Protein AF-A0A6N0I1W8-F1 (afdb_monomer_lite)

Radius of gyration: 33.49 Å; chains: 1; bounding box: 62×27×89 Å

Organism: Staphylococcus hominis (NCBI:txid1290)

Secondary structure (DSSP, 8-state):
-------HHHHHHHHHHHHHHHHHHHHHHHHHHHHHHHHHHHHHHHHHHHHHHHHHHHHHHHHHHHHHHHHHHHHH---HHHHHHHHHHHHHHHHHHHHHT--HHHHHHHHHHT-

Sequence (115 aa):
MAEVKMTLEEYQDLEDKLSTLARENHNLKQERNAYKKQRDELINDMAEVKRKVEAWIDLKKEMAEMYPVLVIDVKTTSGECEKGMLYQLGKHLRRMDELDGTQEFQNLLSDLEEQ

Foldseek 3Di:
DDDDDDDPVVVVVVVVVVVVVVVVVVVVVVVVVVVVVVVVVVVVVVVVVVVVVVVLVVVLVVLLVVLVVLVVVVVVDVDPVSVVVNVVSLVVNVVSCVVVVHCVSVVSVVVVVVD

pLDDT: mean 93.4, std 7.64, range [59.19, 98.56]

Structure (mmCIF, N/CA/C/O backbone):
data_AF-A0A6N0I1W8-F1
#
_entry.id   AF-A0A6N0I1W8-F1
#
loop_
_atom_site.group_PDB
_atom_site.id
_atom_site.type_symbol
_atom_site.label_atom_id
_atom_site.label_alt_id
_atom_site.label_comp_id
_atom_site.label_asym_id
_atom_site.label_entity_id
_atom_site.label_seq_id
_atom_site.pdbx_PDB_ins_code
_atom_site.Cartn_x
_atom_site.Cartn_y
_atom_site.Cartn_z
_atom_site.occupancy
_atom_site.B_iso_or_equiv
_atom_site.auth_seq_id
_atom_site.auth_comp_id
_atom_site.auth_asym_id
_atom_site.auth_atom_id
_atom_site.pdbx_PDB_model_num
ATOM 1 N N . MET A 1 1 ? -23.788 21.694 57.393 1.00 59.19 1 MET A N 1
ATOM 2 C CA . MET A 1 1 ? -23.705 20.466 56.576 1.00 59.19 1 MET A CA 1
ATOM 3 C C . MET A 1 1 ? -25.071 19.818 56.609 1.00 59.19 1 MET A C 1
ATOM 5 O O . MET A 1 1 ? -25.588 19.640 57.703 1.00 59.19 1 MET A O 1
ATOM 9 N N . ALA A 1 2 ? -25.684 19.568 55.455 1.00 65.00 2 ALA A N 1
ATOM 10 C CA . ALA A 1 2 ? -26.915 18.787 55.407 1.00 65.00 2 ALA A CA 1
ATOM 11 C C . ALA A 1 2 ? -26.546 17.306 55.571 1.00 65.00 2 ALA A C 1
ATOM 13 O O . ALA A 1 2 ? -25.675 16.812 54.858 1.00 65.00 2 ALA A O 1
ATOM 14 N N . GLU A 1 3 ? -27.160 16.635 56.540 1.00 74.31 3 GLU A N 1
ATOM 15 C CA . GLU A 1 3 ? -26.971 15.207 56.784 1.00 74.31 3 GLU A CA 1
ATOM 16 C C . GLU A 1 3 ? -27.910 14.439 55.847 1.00 74.31 3 GLU A C 1
ATOM 18 O O . GLU A 1 3 ? -29.133 14.547 55.952 1.00 74.31 3 GLU A O 1
ATOM 23 N N . VAL A 1 4 ? -27.346 13.715 54.881 1.00 78.25 4 VAL A N 1
ATOM 24 C CA . VAL A 1 4 ? -28.123 12.852 53.986 1.00 78.25 4 VAL A CA 1
ATOM 25 C C . VAL A 1 4 ? -28.395 11.549 54.732 1.00 78.25 4 VAL A C 1
ATOM 27 O O . VAL A 1 4 ? -27.468 10.791 55.009 1.00 78.25 4 VAL A O 1
ATOM 30 N N . LYS A 1 5 ? -29.658 11.297 55.087 1.00 82.50 5 LYS A N 1
ATOM 31 C CA . LYS A 1 5 ? -30.095 10.018 55.661 1.00 82.50 5 LYS A CA 1
ATOM 32 C C . LYS A 1 5 ? -30.566 9.104 54.535 1.00 82.50 5 LYS A C 1
ATOM 34 O O . LYS A 1 5 ? -31.557 9.421 53.888 1.00 82.50 5 LYS A O 1
ATOM 39 N N . MET A 1 6 ? -29.866 7.992 54.334 1.00 84.44 6 MET A N 1
ATOM 40 C CA . MET A 1 6 ? -30.289 6.891 53.464 1.00 84.44 6 MET A CA 1
ATOM 41 C C . MET A 1 6 ? -30.692 5.684 54.304 1.00 84.44 6 MET A C 1
ATOM 43 O O . MET A 1 6 ? -30.183 5.464 55.407 1.00 84.44 6 MET A O 1
ATOM 47 N N . THR A 1 7 ? -31.612 4.904 53.762 1.00 92.62 7 THR A N 1
ATOM 48 C CA . THR A 1 7 ? -31.988 3.593 54.282 1.00 92.62 7 THR A CA 1
ATOM 49 C C . THR A 1 7 ? -30.893 2.564 53.984 1.00 92.62 7 THR A C 1
ATOM 51 O O . THR A 1 7 ? -30.076 2.740 53.081 1.00 92.62 7 THR A O 1
ATOM 54 N N . LEU A 1 8 ? -30.860 1.469 54.748 1.00 91.69 8 LEU A N 1
ATOM 55 C CA . LEU A 1 8 ? -29.885 0.393 54.541 1.00 91.69 8 LEU A CA 1
ATOM 56 C C . LEU A 1 8 ? -30.005 -0.246 53.144 1.00 91.69 8 LEU A C 1
ATOM 58 O O . LEU A 1 8 ? -28.990 -0.595 52.550 1.00 91.69 8 LEU A O 1
ATOM 62 N N . GLU A 1 9 ? -31.225 -0.352 52.611 1.00 92.38 9 GLU A N 1
ATOM 63 C CA . GLU A 1 9 ? -31.488 -0.891 51.270 1.00 92.38 9 GLU A CA 1
ATOM 64 C C . GLU A 1 9 ? -30.895 0.001 50.168 1.00 92.38 9 GLU A C 1
ATOM 66 O O . GLU A 1 9 ? -30.242 -0.500 49.256 1.00 92.38 9 GLU A O 1
ATOM 71 N N . GLU A 1 10 ? -31.037 1.327 50.282 1.00 93.12 10 GLU A N 1
ATOM 72 C CA . GLU A 1 10 ? -30.426 2.281 49.341 1.00 93.12 10 GLU A CA 1
ATOM 73 C C . GLU A 1 10 ? -28.892 2.211 49.367 1.00 93.12 10 GLU A C 1
ATOM 75 O O . GLU A 1 10 ? -28.247 2.346 48.327 1.00 93.12 10 GLU A O 1
ATOM 80 N N . TYR A 1 11 ? -28.293 1.963 50.538 1.00 92.12 11 TYR A N 1
ATOM 81 C CA . TYR A 1 11 ? -26.849 1.743 50.650 1.00 92.12 11 TYR A CA 1
ATOM 82 C C . TYR A 1 11 ? -26.394 0.469 49.927 1.00 92.12 11 TYR A C 1
ATOM 84 O O . TYR A 1 11 ? -25.390 0.510 49.217 1.00 92.12 11 TYR A O 1
ATOM 92 N N . GLN A 1 12 ? -27.122 -0.639 50.087 1.00 93.44 12 GLN A N 1
ATOM 93 C CA . GLN A 1 12 ? -26.789 -1.916 49.444 1.00 93.44 12 GLN A CA 1
ATOM 94 C C . GLN A 1 12 ? -26.904 -1.827 47.915 1.00 93.44 12 GLN A C 1
ATOM 96 O O . GLN A 1 12 ? -25.984 -2.226 47.206 1.00 93.44 12 GLN A O 1
ATOM 101 N N . ASP A 1 13 ? -27.970 -1.209 47.400 1.00 96.19 13 ASP A N 1
ATOM 102 C CA . ASP A 1 13 ? -28.145 -0.989 45.956 1.00 96.19 13 ASP A CA 1
ATOM 103 C C . ASP A 1 13 ? -27.031 -0.102 45.361 1.00 96.19 13 ASP A C 1
ATOM 105 O O . ASP A 1 13 ? -26.532 -0.351 44.259 1.00 96.19 13 ASP A O 1
ATOM 109 N N . LEU A 1 14 ? -26.577 0.919 46.100 1.00 95.19 14 LEU A N 1
ATOM 110 C CA . LEU A 1 14 ? -25.428 1.734 45.694 1.00 95.19 14 LEU A CA 1
ATOM 111 C C . LEU A 1 14 ? -24.119 0.937 45.670 1.00 95.19 14 LEU A C 1
ATOM 113 O O . LEU A 1 14 ? -23.314 1.125 44.754 1.00 95.19 14 LEU A O 1
ATOM 117 N N . GLU A 1 15 ? -23.894 0.061 46.648 1.00 95.19 15 GLU A N 1
ATOM 118 C CA . GLU A 1 15 ? -22.705 -0.794 46.709 1.00 95.19 15 GLU A CA 1
ATOM 119 C C . GLU A 1 15 ? -22.658 -1.787 45.535 1.00 95.19 15 GLU A C 1
ATOM 121 O O . GLU A 1 15 ? -21.617 -1.935 44.881 1.00 95.19 15 GLU A O 1
ATOM 126 N N . ASP A 1 16 ? -23.799 -2.384 45.187 1.00 96.94 16 ASP A N 1
ATOM 127 C CA . ASP A 1 16 ? -23.939 -3.286 44.040 1.00 96.94 16 ASP A CA 1
ATOM 128 C C . ASP A 1 16 ? -23.687 -2.568 42.704 1.00 96.94 16 ASP A C 1
ATOM 130 O O . ASP A 1 16 ? -22.955 -3.065 41.830 1.00 96.94 16 ASP A O 1
ATOM 134 N N . LYS A 1 17 ? -24.234 -1.355 42.546 1.00 97.69 17 LYS A N 1
ATOM 135 C CA . LYS A 1 17 ? -23.983 -0.499 41.375 1.00 97.69 17 LYS A CA 1
ATOM 136 C C . LYS A 1 17 ? -22.511 -0.121 41.262 1.00 97.69 17 LYS A C 1
ATOM 138 O O . LYS A 1 17 ? -21.939 -0.213 40.173 1.00 97.69 17 LYS A O 1
ATOM 143 N N . LEU A 1 18 ? -21.878 0.268 42.369 1.00 97.75 18 LEU A N 1
ATOM 144 C CA . LEU A 1 18 ? -20.461 0.630 42.393 1.00 97.75 18 LEU A CA 1
ATOM 145 C C . LEU A 1 18 ? -19.579 -0.565 42.008 1.00 97.75 18 LEU A C 1
ATOM 147 O O . LEU A 1 18 ? -18.664 -0.424 41.194 1.00 97.75 18 LEU A O 1
ATOM 151 N N . SER A 1 19 ? -19.893 -1.746 42.538 1.00 97.44 19 SER A N 1
ATOM 152 C CA . SER A 1 19 ? -19.190 -2.995 42.233 1.00 97.44 19 SER A CA 1
ATOM 153 C C . SER A 1 19 ? -19.315 -3.374 40.755 1.00 97.44 19 SER A C 1
ATOM 155 O O . SER A 1 19 ? -18.335 -3.763 40.110 1.00 97.44 19 SER A O 1
ATOM 157 N N . THR A 1 20 ? -20.506 -3.193 40.181 1.00 98.25 20 THR A N 1
ATOM 158 C CA . THR A 1 20 ? -20.757 -3.415 38.751 1.00 98.25 20 THR A CA 1
ATOM 159 C C . THR A 1 20 ? -19.944 -2.454 37.885 1.00 98.25 20 THR A C 1
ATOM 161 O O . THR A 1 20 ? -19.198 -2.906 37.01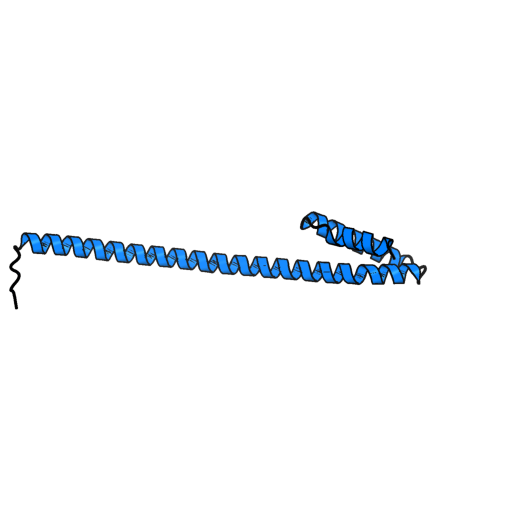5 1.00 98.25 20 THR A O 1
ATOM 164 N N . LEU A 1 21 ? -19.985 -1.152 38.183 1.00 98.31 21 LEU A N 1
ATOM 165 C CA . LEU A 1 21 ? -19.222 -0.135 37.453 1.00 98.31 21 LEU A CA 1
ATOM 166 C C . LEU A 1 21 ? -17.706 -0.342 37.552 1.00 98.31 21 LEU A C 1
ATOM 168 O O . LEU A 1 21 ? -16.983 -0.085 36.585 1.00 98.31 21 LEU A O 1
ATOM 172 N N . ALA A 1 22 ? -17.199 -0.802 38.697 1.00 98.19 22 ALA A N 1
ATOM 173 C CA . ALA A 1 22 ? -15.779 -1.097 38.873 1.00 98.19 22 ALA A CA 1
ATOM 174 C C . ALA A 1 22 ? -15.323 -2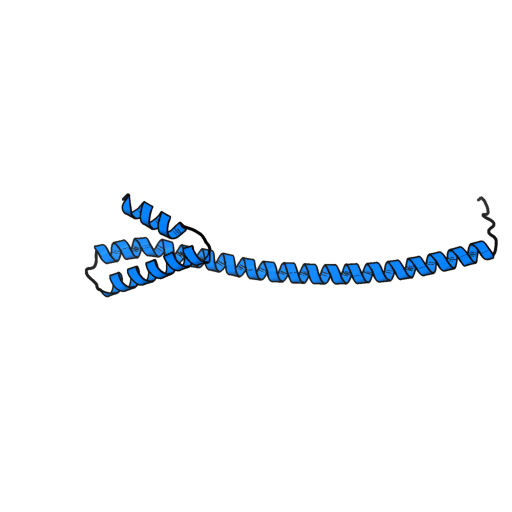.241 37.953 1.00 98.19 22 ALA A C 1
ATOM 176 O O . ALA A 1 22 ? -14.278 -2.141 37.299 1.00 98.19 22 ALA A O 1
ATOM 177 N N . ARG A 1 23 ? -16.133 -3.300 37.853 1.00 98.12 23 ARG A N 1
ATOM 178 C CA . ARG A 1 23 ? -15.886 -4.440 36.962 1.00 98.12 23 ARG A CA 1
ATOM 179 C C . ARG A 1 23 ? -15.954 -4.039 35.489 1.00 98.12 23 ARG A C 1
ATOM 181 O O . ARG A 1 23 ? -15.051 -4.378 34.730 1.00 98.12 23 ARG A O 1
ATOM 188 N N . GLU A 1 24 ? -16.966 -3.276 35.089 1.00 98.25 24 GLU A N 1
ATOM 189 C CA . GLU A 1 24 ? -17.084 -2.776 33.713 1.00 98.25 24 GLU A CA 1
ATOM 190 C C . GLU A 1 24 ? -15.897 -1.886 33.333 1.00 98.25 24 GLU A C 1
ATOM 192 O O . GLU A 1 24 ? -15.287 -2.078 32.284 1.00 98.25 24 GLU A O 1
ATOM 197 N N . ASN A 1 25 ? -15.480 -0.979 34.221 1.00 98.31 25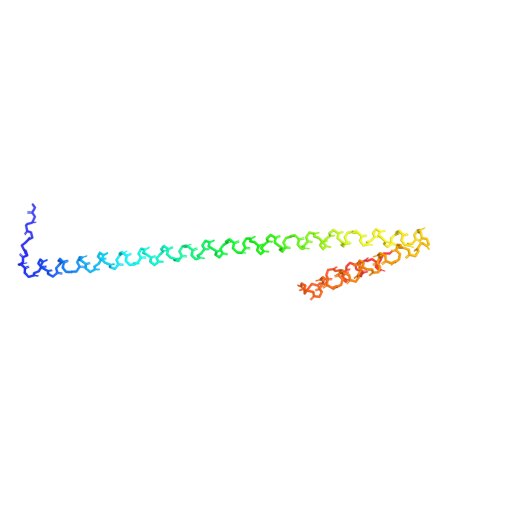 ASN A N 1
ATOM 198 C CA . ASN A 1 25 ? -14.284 -0.163 34.009 1.00 98.31 25 ASN A CA 1
ATOM 199 C C . ASN A 1 25 ? -13.014 -1.003 33.847 1.00 98.31 25 ASN A C 1
ATOM 201 O O . ASN A 1 25 ? -12.125 -0.641 33.072 1.00 98.31 25 ASN A O 1
ATOM 205 N N . HIS A 1 26 ? -12.892 -2.100 34.596 1.00 98.06 26 HIS A N 1
ATOM 206 C CA . HIS A 1 26 ? -11.766 -3.013 34.452 1.00 98.06 26 HIS A CA 1
ATOM 207 C C . HIS A 1 26 ? -11.760 -3.664 33.065 1.00 98.06 26 HIS A C 1
ATOM 209 O O . HIS A 1 26 ? -10.738 -3.610 32.377 1.00 98.06 26 HIS A O 1
ATOM 215 N N . ASN A 1 27 ? -12.905 -4.185 32.625 1.00 98.06 27 ASN A N 1
ATOM 216 C CA . ASN A 1 27 ? -13.057 -4.810 31.311 1.00 98.06 27 ASN A CA 1
ATOM 217 C C . ASN A 1 27 ? -12.769 -3.812 30.180 1.00 98.06 27 ASN A C 1
ATOM 219 O O . ASN A 1 27 ? -11.936 -4.080 29.317 1.00 98.06 27 ASN A O 1
ATOM 223 N N . LEU A 1 28 ? -13.335 -2.603 30.250 1.00 98.31 28 LEU A N 1
ATOM 224 C CA . LEU A 1 28 ? -13.088 -1.537 29.271 1.00 98.31 28 LEU A CA 1
ATOM 225 C C . LEU A 1 28 ? -11.603 -1.156 29.184 1.00 98.31 28 LEU A C 1
ATOM 227 O O . LEU A 1 28 ? -11.076 -0.890 28.102 1.00 98.31 28 LEU A O 1
ATOM 231 N N . LYS A 1 29 ? -10.882 -1.143 30.312 1.00 98.38 29 LYS A N 1
ATOM 232 C CA . LYS A 1 29 ? -9.431 -0.897 30.313 1.00 98.38 29 LYS A CA 1
ATOM 233 C C . LYS A 1 29 ? -8.660 -2.018 29.619 1.00 98.38 29 LYS A C 1
ATOM 235 O O . LYS A 1 29 ? -7.692 -1.712 28.918 1.00 98.38 29 LYS A O 1
ATOM 240 N N . GLN A 1 30 ? -9.060 -3.274 29.812 1.00 98.31 30 GLN A N 1
ATOM 241 C CA . GLN A 1 30 ? -8.442 -4.420 29.143 1.00 98.31 30 GLN A CA 1
ATOM 242 C C . GLN A 1 30 ? -8.675 -4.368 27.632 1.00 98.31 30 GLN A C 1
ATOM 244 O O . GLN A 1 30 ? -7.708 -4.434 26.874 1.00 98.31 30 GLN A O 1
ATOM 249 N N . GLU A 1 31 ? -9.916 -4.145 27.198 1.00 98.50 31 GLU A N 1
ATOM 250 C CA . GLU A 1 31 ? -10.262 -3.991 25.780 1.00 98.50 31 GLU A CA 1
ATOM 251 C C . GLU A 1 31 ? -9.476 -2.846 25.140 1.00 98.50 31 GLU A C 1
ATOM 253 O O . GLU A 1 31 ? -8.815 -3.024 24.118 1.00 98.50 31 GLU A O 1
ATOM 258 N N . ARG A 1 32 ? -9.434 -1.680 25.796 1.00 98.44 32 ARG A N 1
ATOM 259 C CA . ARG A 1 32 ? -8.643 -0.535 25.332 1.00 98.44 32 ARG A CA 1
ATOM 260 C C . ARG A 1 32 ? -7.167 -0.888 25.159 1.00 98.44 32 ARG A C 1
ATOM 262 O O . ARG A 1 32 ? -6.532 -0.414 24.217 1.00 98.44 32 ARG A O 1
ATOM 269 N N . ASN A 1 33 ? -6.590 -1.665 26.073 1.00 98.56 33 ASN A N 1
ATOM 270 C CA . ASN A 1 33 ? -5.197 -2.097 25.967 1.00 98.56 33 ASN A CA 1
ATOM 271 C C . ASN A 1 33 ? -4.988 -3.076 24.806 1.00 98.56 33 ASN A C 1
ATOM 273 O O . ASN A 1 33 ? -4.001 -2.935 24.086 1.00 98.56 33 ASN A O 1
ATOM 277 N N . ALA A 1 34 ? -5.919 -4.008 24.592 1.00 98.50 34 ALA A N 1
ATOM 278 C CA . ALA A 1 34 ? -5.879 -4.925 23.457 1.00 98.50 34 ALA A CA 1
ATOM 279 C C . ALA A 1 34 ? -5.930 -4.164 22.122 1.00 98.50 34 ALA A C 1
ATOM 281 O O . ALA A 1 34 ? -5.070 -4.373 21.267 1.00 98.50 34 ALA A O 1
ATOM 282 N N . TYR A 1 35 ? -6.843 -3.197 21.987 1.00 98.38 35 TYR A N 1
ATOM 283 C CA . TYR A 1 35 ? -6.930 -2.358 20.788 1.00 98.38 35 TYR A CA 1
ATOM 284 C C . TYR A 1 35 ? -5.681 -1.504 20.562 1.00 98.38 35 TYR A C 1
ATOM 286 O O . TYR A 1 35 ? -5.234 -1.356 19.428 1.00 98.38 35 TYR A O 1
ATOM 294 N N . LYS A 1 36 ? -5.076 -0.957 21.626 1.00 98.44 36 LYS A N 1
ATOM 295 C CA . LYS A 1 36 ? -3.802 -0.232 21.498 1.00 98.44 36 LYS A CA 1
ATOM 296 C C . LYS A 1 36 ? -2.695 -1.128 20.959 1.00 98.44 36 LYS A C 1
ATOM 298 O O . LYS A 1 36 ? -1.980 -0.701 20.063 1.00 98.44 36 LYS A O 1
ATOM 303 N N . LYS A 1 37 ? -2.598 -2.362 21.459 1.00 98.31 37 LYS A N 1
ATOM 304 C CA . LYS A 1 37 ? -1.607 -3.329 20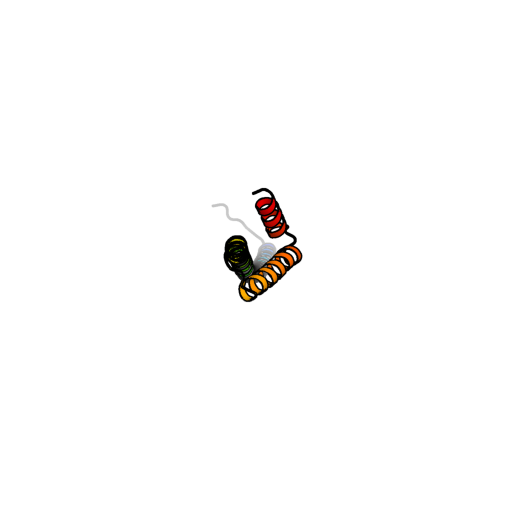.984 1.00 98.31 37 LYS A CA 1
ATOM 305 C C . LYS A 1 37 ? -1.805 -3.654 19.499 1.00 98.31 37 LYS A C 1
ATOM 307 O O . LYS A 1 37 ? -0.857 -3.536 18.737 1.00 98.31 37 LYS A O 1
ATOM 312 N N . GLN A 1 38 ? -3.035 -3.963 19.087 1.00 98.44 38 GLN A N 1
ATOM 313 C CA . GLN A 1 38 ? -3.358 -4.231 17.678 1.00 98.44 38 GLN A CA 1
ATOM 314 C C . GLN A 1 38 ? -3.043 -3.038 16.770 1.00 98.44 38 GLN A C 1
ATOM 316 O O . GLN A 1 38 ? -2.519 -3.201 15.673 1.00 98.44 38 GLN A O 1
ATOM 321 N N . ARG A 1 39 ? -3.340 -1.818 17.229 1.00 98.50 39 ARG A N 1
ATOM 322 C CA . ARG A 1 39 ? -3.002 -0.597 16.494 1.00 98.50 39 ARG A CA 1
ATOM 323 C C . ARG A 1 39 ? -1.490 -0.446 16.331 1.00 98.50 39 ARG A C 1
ATOM 325 O O . ARG A 1 39 ? -1.041 -0.086 15.250 1.00 98.50 39 ARG A O 1
ATOM 332 N N . ASP A 1 40 ? -0.721 -0.677 17.390 1.00 98.50 40 ASP A N 1
ATOM 333 C CA . ASP A 1 40 ? 0.734 -0.522 17.348 1.00 98.50 40 ASP A CA 1
ATOM 334 C C . ASP A 1 40 ? 1.381 -1.584 16.432 1.00 98.50 40 ASP A C 1
ATOM 336 O O . ASP A 1 40 ? 2.291 -1.254 15.673 1.00 98.50 40 ASP A O 1
ATOM 340 N N . GLU A 1 41 ? 0.855 -2.815 16.417 1.00 98.31 41 GLU A N 1
ATOM 341 C CA . GLU A 1 41 ? 1.228 -3.866 15.453 1.00 98.31 41 GLU A CA 1
ATOM 342 C C . GLU A 1 41 ? 0.925 -3.435 14.008 1.00 98.31 41 GLU A C 1
ATOM 344 O O . GLU A 1 41 ? 1.818 -3.445 13.163 1.00 98.31 41 GLU A O 1
ATOM 349 N N . LEU A 1 42 ? -0.287 -2.936 13.739 1.00 98.50 42 LEU A N 1
ATOM 350 C CA . LEU A 1 42 ? -0.671 -2.453 12.407 1.00 98.50 42 LEU A CA 1
ATOM 351 C C . LEU A 1 42 ? 0.196 -1.278 11.929 1.00 98.50 42 LEU A C 1
ATOM 353 O O . LEU A 1 42 ? 0.539 -1.195 10.750 1.00 98.50 42 LEU A O 1
ATOM 357 N N . ILE A 1 43 ? 0.556 -0.357 12.829 1.00 98.50 43 ILE A N 1
ATOM 358 C CA . ILE A 1 43 ? 1.463 0.755 12.514 1.00 98.50 43 ILE A CA 1
ATOM 359 C C . ILE A 1 43 ? 2.836 0.219 12.103 1.00 98.50 43 ILE A C 1
ATOM 361 O O . ILE A 1 43 ? 3.421 0.720 11.142 1.00 98.50 43 ILE A O 1
ATOM 365 N N . ASN A 1 44 ? 3.346 -0.791 12.809 1.00 98.25 44 ASN A N 1
ATOM 366 C CA . ASN A 1 44 ? 4.635 -1.393 12.494 1.00 98.25 44 ASN A CA 1
ATOM 367 C C . ASN A 1 44 ? 4.612 -2.116 11.137 1.00 98.25 44 ASN A C 1
ATOM 369 O O . ASN A 1 44 ? 5.506 -1.899 10.318 1.00 98.25 44 ASN A O 1
ATOM 373 N N . ASP A 1 45 ? 3.563 -2.891 10.864 1.00 98.25 45 ASP A N 1
ATOM 374 C CA . ASP A 1 45 ? 3.388 -3.580 9.581 1.00 98.25 45 ASP A CA 1
ATOM 375 C C . ASP A 1 45 ? 3.293 -2.574 8.423 1.00 98.25 45 ASP A C 1
ATOM 377 O O . ASP A 1 45 ? 3.952 -2.722 7.391 1.00 98.25 45 ASP A O 1
ATOM 381 N N . MET A 1 46 ? 2.544 -1.483 8.616 1.00 98.38 46 MET A N 1
ATOM 382 C CA . MET A 1 46 ? 2.441 -0.405 7.630 1.00 98.38 46 MET A CA 1
ATOM 383 C C . MET A 1 46 ? 3.788 0.292 7.394 1.00 98.38 46 MET A C 1
ATOM 385 O O . MET A 1 46 ? 4.132 0.613 6.255 1.00 98.38 46 MET A O 1
ATOM 389 N N . ALA A 1 47 ? 4.581 0.508 8.447 1.00 98.25 47 ALA A N 1
ATOM 390 C CA . ALA A 1 47 ? 5.919 1.081 8.324 1.00 98.25 47 ALA A CA 1
ATOM 391 C C . ALA A 1 47 ? 6.877 0.155 7.552 1.00 98.25 47 ALA A C 1
ATOM 393 O O . ALA A 1 47 ? 7.743 0.631 6.815 1.00 98.25 47 ALA A O 1
ATOM 394 N N . GLU A 1 48 ? 6.735 -1.165 7.680 1.00 98.12 48 GLU A N 1
ATOM 395 C CA . GLU A 1 48 ? 7.497 -2.121 6.876 1.00 98.12 48 GLU A CA 1
ATOM 396 C C . GLU A 1 48 ? 7.104 -2.076 5.396 1.00 98.12 48 GLU A C 1
ATOM 398 O O . GLU A 1 48 ? 7.987 -1.993 4.538 1.00 98.12 48 GLU A O 1
ATOM 403 N N . VAL A 1 49 ? 5.803 -2.075 5.090 1.00 97.50 49 VAL A N 1
ATOM 404 C CA . VAL A 1 49 ? 5.311 -1.942 3.710 1.00 97.50 49 VAL A CA 1
ATOM 405 C C . VAL A 1 49 ? 5.810 -0.639 3.090 1.00 97.50 49 VAL A C 1
ATOM 407 O O . VAL A 1 49 ? 6.340 -0.661 1.982 1.00 97.50 49 VAL A O 1
ATOM 410 N N . LYS A 1 50 ? 5.734 0.478 3.824 1.00 98.19 50 LYS A N 1
ATOM 411 C CA . LYS A 1 50 ? 6.220 1.778 3.352 1.00 98.19 50 LYS A CA 1
ATOM 412 C C . LYS A 1 50 ? 7.706 1.742 2.981 1.00 98.19 50 LYS A C 1
ATOM 414 O O . LYS A 1 50 ? 8.051 2.164 1.885 1.00 98.19 50 LYS A O 1
ATOM 419 N N . ARG A 1 51 ? 8.563 1.165 3.832 1.00 98.19 51 ARG A N 1
ATOM 420 C CA . ARG A 1 51 ? 10.003 1.021 3.535 1.00 98.19 51 ARG A CA 1
ATOM 421 C C . ARG A 1 51 ? 10.265 0.191 2.277 1.00 98.19 51 ARG A C 1
ATOM 423 O O . ARG A 1 51 ? 11.159 0.517 1.506 1.00 98.19 51 ARG A O 1
ATOM 430 N N . LYS A 1 52 ? 9.498 -0.885 2.065 1.00 97.38 52 LYS A N 1
ATOM 431 C CA . LYS A 1 52 ? 9.609 -1.725 0.860 1.00 97.38 52 LYS A CA 1
ATOM 432 C C . LYS A 1 52 ? 9.175 -0.975 -0.400 1.00 97.38 52 LYS A C 1
ATOM 434 O O . LYS A 1 52 ? 9.828 -1.111 -1.428 1.00 97.38 52 LYS A O 1
ATOM 439 N N . VAL A 1 53 ? 8.106 -0.184 -0.312 1.00 97.62 53 VAL A N 1
ATOM 440 C CA . VAL A 1 53 ? 7.625 0.659 -1.416 1.00 97.62 53 VAL A CA 1
ATOM 441 C C . VAL A 1 53 ? 8.640 1.751 -1.757 1.00 97.62 53 VAL A C 1
ATOM 443 O O . VAL A 1 53 ? 8.949 1.930 -2.927 1.00 97.62 53 VAL A O 1
ATOM 446 N N . GLU A 1 54 ? 9.207 2.433 -0.760 1.00 97.56 54 GLU A N 1
ATOM 447 C CA . GLU A 1 54 ? 10.253 3.445 -0.975 1.00 97.56 54 GLU A CA 1
ATOM 448 C C . GLU A 1 54 ? 11.484 2.835 -1.662 1.00 97.56 54 GLU A C 1
ATOM 450 O O . GLU A 1 54 ? 11.908 3.329 -2.701 1.00 97.56 54 GLU A O 1
ATOM 455 N N . ALA A 1 55 ? 11.980 1.691 -1.174 1.00 98.06 55 ALA A N 1
ATOM 456 C CA . ALA A 1 55 ? 13.108 0.996 -1.799 1.00 98.06 55 ALA A CA 1
ATOM 457 C C . ALA A 1 55 ? 12.816 0.531 -3.240 1.00 98.06 55 ALA A C 1
ATOM 459 O O . ALA A 1 55 ? 13.713 0.524 -4.081 1.00 98.06 55 ALA A O 1
ATOM 460 N N . TRP A 1 56 ? 11.573 0.135 -3.535 1.00 96.69 56 TRP A N 1
ATOM 461 C CA . TRP A 1 56 ? 11.147 -0.199 -4.896 1.00 96.69 56 TRP A CA 1
ATOM 462 C C . TRP A 1 56 ? 11.176 1.024 -5.818 1.00 96.69 56 TRP A C 1
ATOM 464 O O . TRP A 1 56 ? 11.709 0.936 -6.924 1.00 96.69 56 TRP A O 1
ATOM 474 N N . ILE A 1 57 ? 10.629 2.155 -5.359 1.00 96.56 57 ILE A N 1
ATOM 475 C CA . ILE A 1 57 ? 10.610 3.418 -6.109 1.00 96.56 57 ILE A CA 1
ATOM 476 C C . ILE A 1 57 ? 12.039 3.887 -6.398 1.00 96.56 57 ILE A C 1
ATOM 478 O O . ILE A 1 57 ? 12.348 4.212 -7.543 1.00 96.56 57 ILE A O 1
ATOM 482 N N . ASP A 1 58 ? 12.914 3.869 -5.391 1.00 97.81 58 ASP A N 1
ATOM 483 C CA . ASP A 1 58 ? 14.311 4.282 -5.542 1.00 97.81 58 ASP A CA 1
ATOM 484 C C . ASP A 1 58 ? 15.047 3.402 -6.563 1.00 97.81 58 ASP A C 1
ATOM 486 O O . ASP A 1 58 ? 15.659 3.921 -7.495 1.00 97.81 58 ASP A O 1
ATOM 490 N N . LEU A 1 59 ? 14.906 2.073 -6.470 1.00 96.94 59 LEU A N 1
ATOM 491 C CA . LEU A 1 59 ? 15.509 1.144 -7.431 1.00 96.94 59 LEU A CA 1
ATOM 492 C C . LEU A 1 59 ? 15.009 1.388 -8.861 1.00 96.94 59 LEU A C 1
ATOM 494 O O . LEU A 1 59 ? 15.799 1.417 -9.806 1.00 96.94 59 LEU A O 1
ATOM 498 N N . LYS A 1 60 ? 13.694 1.555 -9.037 1.00 97.38 60 LYS A N 1
ATOM 499 C CA . LYS A 1 60 ? 13.099 1.819 -10.352 1.00 97.38 60 LYS A CA 1
ATOM 500 C C . LYS A 1 60 ? 13.630 3.126 -10.937 1.00 97.38 60 LYS A C 1
ATOM 502 O O . LYS A 1 60 ? 13.960 3.169 -12.121 1.00 97.38 60 LYS A O 1
ATOM 507 N N . LYS A 1 61 ? 13.759 4.163 -10.108 1.00 96.31 61 LYS A N 1
ATOM 508 C CA . LYS A 1 61 ? 14.322 5.455 -10.501 1.00 96.31 61 LYS A CA 1
ATOM 509 C C . LYS A 1 61 ? 15.782 5.330 -10.938 1.00 96.31 61 LYS A C 1
ATOM 511 O O . LYS A 1 61 ? 16.110 5.794 -12.025 1.00 96.31 61 LYS A O 1
ATOM 516 N N . GLU A 1 62 ? 16.629 4.659 -10.160 1.00 97.00 62 GLU A N 1
ATOM 517 C CA . GLU A 1 62 ? 18.034 4.414 -10.530 1.00 97.00 62 GLU A CA 1
ATOM 518 C C . GLU A 1 62 ? 18.144 3.687 -11.881 1.00 97.00 62 GLU A C 1
ATOM 520 O O . GLU A 1 62 ? 18.941 4.054 -12.747 1.00 97.00 62 GLU A O 1
ATOM 525 N N . MET A 1 63 ? 17.299 2.676 -12.098 1.00 96.88 63 MET A N 1
ATOM 526 C CA . MET A 1 63 ? 17.237 1.942 -13.363 1.00 96.88 63 MET A CA 1
ATOM 527 C C . MET A 1 63 ? 16.767 2.827 -14.527 1.00 96.88 63 MET A C 1
ATOM 529 O O . MET A 1 63 ? 17.323 2.741 -15.624 1.00 96.88 63 MET A O 1
ATOM 533 N N . ALA A 1 64 ? 15.767 3.680 -14.302 1.00 95.81 64 ALA A N 1
ATOM 534 C CA . ALA A 1 64 ? 15.259 4.608 -15.306 1.00 95.81 64 ALA A CA 1
ATOM 535 C C . ALA A 1 64 ? 16.305 5.670 -15.682 1.00 95.81 64 ALA A C 1
ATOM 537 O O . ALA A 1 64 ? 16.475 5.958 -16.863 1.00 95.81 64 ALA A O 1
ATOM 538 N N . GLU A 1 65 ? 17.060 6.191 -14.713 1.00 95.69 65 GLU A N 1
ATOM 539 C CA . GLU A 1 65 ? 18.152 7.148 -14.940 1.00 95.69 65 GLU A CA 1
ATOM 540 C C . GLU A 1 65 ? 19.329 6.523 -15.706 1.00 95.69 65 GLU A C 1
ATOM 542 O O . GLU A 1 65 ? 19.959 7.183 -16.534 1.00 95.69 65 GLU A O 1
ATOM 547 N N . MET A 1 66 ? 19.603 5.232 -15.494 1.00 95.56 66 MET A N 1
ATOM 548 C CA . MET A 1 66 ? 20.636 4.495 -16.231 1.00 95.56 66 MET A CA 1
ATOM 549 C C . MET A 1 66 ? 20.262 4.263 -17.702 1.00 95.56 66 MET A C 1
ATOM 551 O O . MET A 1 66 ? 21.140 4.160 -18.563 1.00 95.56 66 MET A O 1
ATOM 555 N N . TYR A 1 67 ? 18.968 4.177 -18.013 1.00 95.75 67 TYR A N 1
ATOM 556 C CA . TYR A 1 67 ? 18.505 3.787 -19.340 1.00 95.75 67 TYR A CA 1
ATOM 557 C C . TYR A 1 67 ? 18.964 4.747 -20.459 1.00 95.75 67 TYR A C 1
ATOM 559 O O . TYR A 1 67 ? 19.587 4.265 -21.408 1.00 95.75 67 TYR A O 1
ATOM 567 N N . PRO A 1 68 ? 18.776 6.082 -20.366 1.00 93.75 68 PRO A N 1
ATOM 568 C CA . PRO A 1 68 ? 19.309 7.029 -21.348 1.00 93.75 68 PRO A CA 1
ATOM 569 C C . PRO A 1 68 ? 20.828 6.943 -21.539 1.00 93.75 68 PRO A C 1
ATOM 571 O O . PRO A 1 68 ? 21.311 7.085 -22.662 1.00 93.75 68 PRO A O 1
ATOM 574 N N . VAL A 1 69 ? 21.587 6.679 -20.469 1.00 92.56 69 VAL A N 1
ATOM 575 C CA . VAL A 1 69 ? 23.051 6.537 -20.542 1.00 92.56 69 VAL A CA 1
ATOM 576 C C . VAL A 1 69 ? 23.418 5.344 -21.423 1.00 92.56 69 VAL A C 1
ATOM 578 O O . VAL A 1 69 ? 24.179 5.495 -22.376 1.00 92.56 69 VAL A O 1
ATOM 581 N N . LEU A 1 70 ? 22.790 4.186 -21.197 1.00 91.31 70 LEU A N 1
ATOM 582 C CA . LEU A 1 70 ? 23.014 3.002 -22.030 1.00 91.31 70 LEU A CA 1
ATOM 583 C C . LEU A 1 70 ? 22.541 3.195 -23.477 1.00 91.31 70 LEU A C 1
ATOM 585 O O . LEU A 1 70 ? 23.147 2.640 -24.393 1.00 91.31 70 LEU A O 1
ATOM 589 N N . VAL A 1 71 ? 21.491 3.991 -23.717 1.00 92.19 71 VAL A N 1
ATOM 590 C CA . VAL A 1 71 ? 21.090 4.370 -25.085 1.00 92.19 71 VAL A CA 1
ATOM 591 C C . VAL A 1 71 ? 22.230 5.108 -25.794 1.00 92.19 71 VAL A C 1
ATOM 593 O O . VAL A 1 71 ? 22.509 4.823 -26.960 1.00 92.19 71 VAL A O 1
ATOM 596 N N . ILE A 1 72 ? 22.903 6.038 -25.112 1.00 89.88 72 ILE A N 1
ATOM 597 C CA . ILE A 1 72 ? 24.052 6.773 -25.661 1.00 89.88 72 ILE A CA 1
ATOM 598 C C . ILE A 1 72 ? 25.244 5.832 -25.877 1.00 89.88 72 ILE A C 1
ATOM 600 O O . ILE A 1 72 ? 25.856 5.859 -26.949 1.00 89.88 72 ILE A O 1
ATOM 604 N N . ASP A 1 73 ? 25.547 4.956 -24.920 1.00 88.25 73 ASP A N 1
ATOM 605 C CA . ASP A 1 73 ? 26.649 3.995 -25.036 1.00 88.25 73 ASP A CA 1
ATOM 606 C C . ASP A 1 73 ? 26.442 3.049 -26.224 1.00 88.25 73 ASP A C 1
ATOM 608 O O . ASP A 1 73 ? 27.354 2.854 -27.020 1.00 88.25 73 ASP A O 1
ATOM 612 N N . VAL A 1 74 ? 25.227 2.538 -26.437 1.00 89.31 74 VAL A N 1
ATOM 613 C CA . VAL A 1 74 ? 24.887 1.710 -27.610 1.00 89.31 74 VAL A CA 1
ATOM 614 C C . VAL A 1 74 ? 25.004 2.479 -28.931 1.00 89.31 74 VAL A C 1
ATOM 616 O O . VAL A 1 74 ? 25.297 1.885 -29.970 1.00 89.31 74 VAL A O 1
ATOM 619 N N . LYS A 1 75 ? 24.750 3.793 -28.930 1.00 86.88 75 LYS A N 1
ATOM 620 C CA . LYS A 1 75 ? 24.918 4.638 -30.126 1.00 86.88 75 LYS A CA 1
ATOM 621 C C . LYS A 1 75 ? 26.394 4.917 -30.424 1.00 86.88 75 LYS A C 1
ATOM 623 O O . LYS A 1 75 ? 26.770 5.004 -31.590 1.00 86.88 75 LYS A O 1
ATOM 628 N N . THR A 1 76 ? 27.216 5.082 -29.390 1.00 87.44 76 THR A N 1
ATOM 629 C CA . THR A 1 76 ? 28.639 5.449 -29.510 1.00 87.44 76 THR A CA 1
ATOM 630 C C . THR A 1 76 ? 29.565 4.239 -29.635 1.00 87.44 76 THR A C 1
ATOM 632 O O . THR A 1 76 ? 30.621 4.333 -30.260 1.00 87.44 76 THR A O 1
ATOM 635 N N . THR A 1 77 ? 29.160 3.089 -29.100 1.00 78.94 77 THR A N 1
ATOM 636 C CA . THR A 1 77 ? 29.889 1.822 -29.152 1.00 78.94 77 THR A CA 1
ATOM 637 C C . THR A 1 77 ? 29.122 0.829 -30.024 1.00 78.94 77 THR A C 1
ATOM 639 O O . THR A 1 77 ? 27.918 0.643 -29.893 1.00 78.94 77 THR A O 1
ATOM 642 N N . SER A 1 78 ? 29.797 0.148 -30.951 1.00 70.50 78 SER A N 1
ATOM 643 C CA . SER A 1 78 ? 29.151 -0.870 -31.793 1.00 70.50 78 SER A CA 1
ATOM 644 C C . SER A 1 78 ? 29.012 -2.232 -31.092 1.00 70.50 78 SER A C 1
ATOM 646 O O . SER A 1 78 ? 28.870 -3.249 -31.774 1.00 70.50 78 SER A O 1
ATOM 648 N N . GLY A 1 79 ? 29.120 -2.280 -29.761 1.00 78.00 79 GLY A N 1
ATOM 649 C CA . GLY A 1 79 ? 29.215 -3.514 -28.987 1.00 78.00 79 GLY A CA 1
ATOM 650 C C . GLY A 1 79 ? 27.874 -4.235 -28.818 1.00 78.00 79 GLY A C 1
ATOM 651 O O . GLY A 1 79 ? 26.811 -3.632 -28.664 1.00 78.00 79 GLY A O 1
ATOM 652 N N . GLU A 1 80 ? 27.906 -5.568 -28.894 1.00 84.31 80 GLU A N 1
ATOM 653 C CA . GLU A 1 80 ? 26.725 -6.418 -28.669 1.00 84.31 80 GLU A CA 1
ATOM 654 C C . GLU A 1 80 ? 26.352 -6.504 -27.180 1.00 84.31 80 GLU A C 1
ATOM 656 O O . GLU A 1 80 ? 25.184 -6.713 -26.844 1.00 84.31 80 GLU A O 1
ATOM 661 N N . CYS A 1 81 ? 27.328 -6.297 -26.289 1.00 86.00 81 CYS A N 1
ATOM 662 C CA . CYS A 1 81 ? 27.149 -6.344 -24.840 1.00 86.00 81 CYS A CA 1
ATOM 663 C C . CYS A 1 81 ? 26.201 -5.235 -24.360 1.00 86.00 81 CYS A C 1
ATOM 665 O O . CYS A 1 81 ? 25.204 -5.505 -23.691 1.00 86.00 81 CYS A O 1
ATOM 667 N N . GLU A 1 82 ? 26.458 -3.996 -24.777 1.00 89.38 82 GLU A N 1
ATOM 668 C CA . GLU A 1 82 ? 25.705 -2.795 -24.418 1.00 89.38 82 GLU A CA 1
ATOM 669 C C . GLU A 1 82 ? 24.259 -2.890 -24.916 1.00 89.38 82 GLU A C 1
ATOM 671 O O . GLU A 1 82 ? 23.317 -2.593 -24.179 1.00 89.38 82 GLU A O 1
ATOM 676 N N . LYS A 1 83 ? 24.061 -3.411 -26.135 1.00 91.00 83 LYS A N 1
ATOM 677 C CA . LYS A 1 83 ? 22.726 -3.680 -26.696 1.00 91.00 83 LYS A CA 1
ATOM 678 C C . LYS A 1 83 ? 21.958 -4.703 -25.864 1.00 91.00 83 LYS A C 1
ATOM 680 O O . LYS A 1 83 ? 20.766 -4.524 -25.612 1.00 91.00 83 LYS A O 1
ATOM 685 N N . GLY A 1 84 ? 22.640 -5.764 -25.431 1.00 92.56 84 GLY A N 1
ATOM 686 C CA . GLY A 1 84 ? 22.075 -6.770 -24.537 1.00 92.56 84 GLY A CA 1
ATOM 687 C C . GLY A 1 84 ? 21.650 -6.174 -23.194 1.00 92.56 84 GLY A C 1
ATOM 688 O O . GLY A 1 84 ? 20.525 -6.412 -22.753 1.00 92.56 84 GLY A O 1
ATOM 689 N N . MET A 1 85 ? 22.510 -5.358 -22.575 1.00 92.31 85 MET A N 1
ATOM 690 C CA . MET A 1 85 ? 22.213 -4.677 -21.308 1.00 92.31 85 MET A CA 1
ATOM 691 C C . MET A 1 85 ? 21.013 -3.733 -21.436 1.00 92.31 85 MET A C 1
ATOM 693 O O . MET A 1 85 ? 20.082 -3.824 -20.636 1.00 92.31 85 MET A O 1
ATOM 697 N N . LEU A 1 86 ? 20.984 -2.898 -22.479 1.00 94.56 86 LEU A N 1
ATOM 698 C CA . LEU A 1 86 ? 19.881 -1.975 -22.748 1.00 94.56 86 LEU A CA 1
ATOM 699 C C . LEU A 1 86 ? 18.546 -2.716 -22.925 1.00 94.56 86 LEU A C 1
ATOM 701 O O . LEU A 1 86 ? 17.527 -2.321 -22.353 1.00 94.56 86 LEU A O 1
ATOM 705 N N . TYR A 1 87 ? 18.550 -3.827 -23.669 1.00 94.81 87 TYR A N 1
ATOM 706 C CA . TYR A 1 87 ? 17.358 -4.654 -23.859 1.00 94.81 87 TYR A CA 1
ATOM 707 C C . TYR A 1 87 ? 16.828 -5.224 -22.536 1.00 94.81 87 TYR A C 1
ATOM 709 O O . TYR A 1 87 ? 15.621 -5.154 -22.277 1.00 94.81 87 TYR A O 1
ATOM 717 N N . GLN A 1 88 ? 17.708 -5.775 -21.691 1.00 96.44 88 GLN A N 1
ATOM 718 C CA . GLN A 1 88 ? 17.295 -6.330 -20.398 1.00 96.44 88 GLN A CA 1
ATOM 719 C C . GLN A 1 88 ? 16.780 -5.240 -19.458 1.00 96.44 88 GLN A C 1
ATOM 721 O O . GLN A 1 88 ? 15.713 -5.410 -18.866 1.00 96.44 88 GLN A O 1
ATOM 726 N N . LEU A 1 89 ? 17.473 -4.101 -19.372 1.00 96.69 89 LEU A N 1
ATOM 727 C CA . LEU A 1 89 ? 17.052 -2.971 -18.546 1.00 96.69 89 LEU A CA 1
ATOM 728 C C . LEU A 1 89 ? 15.659 -2.471 -18.953 1.00 96.69 89 LEU A C 1
ATOM 730 O O . LEU A 1 89 ? 14.769 -2.370 -18.110 1.00 96.69 89 LEU A O 1
ATOM 734 N N . GLY A 1 90 ? 15.424 -2.267 -20.253 1.00 97.12 90 GLY A N 1
ATOM 735 C CA . GLY A 1 90 ? 14.111 -1.857 -20.756 1.00 97.12 90 GLY A CA 1
ATOM 736 C C . GLY A 1 90 ? 13.015 -2.902 -20.520 1.00 97.12 90 GLY A C 1
ATOM 737 O O . GLY A 1 90 ? 11.864 -2.554 -20.262 1.00 97.12 90 GLY A O 1
ATOM 738 N N . LYS A 1 91 ? 13.346 -4.201 -20.566 1.00 97.62 91 LYS A N 1
ATOM 739 C CA . LYS A 1 91 ? 12.403 -5.273 -20.210 1.00 97.62 91 LYS A CA 1
ATOM 740 C C . LYS A 1 91 ? 12.019 -5.210 -18.731 1.00 97.62 91 LYS A C 1
ATOM 742 O O . LYS A 1 91 ? 10.842 -5.380 -18.415 1.00 97.62 91 LYS A O 1
ATOM 747 N N . HIS A 1 92 ? 12.982 -4.977 -17.842 1.00 97.62 92 HIS A N 1
ATOM 748 C CA . HIS A 1 92 ? 12.718 -4.848 -16.412 1.00 97.62 92 HIS A CA 1
ATOM 749 C C . HIS A 1 92 ? 11.866 -3.620 -16.100 1.00 97.62 92 HIS A C 1
ATOM 751 O O . HIS A 1 92 ? 10.858 -3.769 -15.419 1.00 97.62 92 HIS A O 1
ATOM 757 N N . LEU A 1 93 ? 12.195 -2.454 -16.660 1.00 97.81 93 LEU A N 1
ATOM 758 C CA . LEU A 1 93 ? 11.439 -1.221 -16.434 1.00 97.81 93 LEU A CA 1
ATOM 759 C C . LEU A 1 93 ? 9.988 -1.314 -16.936 1.00 97.81 93 LEU A C 1
ATOM 761 O O . LEU A 1 93 ? 9.072 -0.943 -16.209 1.00 97.81 93 LEU A O 1
ATOM 765 N N . ARG A 1 94 ? 9.743 -1.929 -18.106 1.00 97.31 94 ARG A N 1
ATOM 766 C CA . ARG A 1 94 ? 8.368 -2.236 -18.560 1.00 97.31 94 ARG A CA 1
ATOM 767 C C . ARG A 1 94 ? 7.622 -3.146 -17.592 1.00 97.31 94 ARG A C 1
ATOM 769 O O . ARG A 1 94 ? 6.450 -2.926 -17.313 1.00 97.31 94 ARG A O 1
ATOM 776 N N . ARG A 1 95 ? 8.294 -4.178 -17.075 1.00 97.75 95 ARG A N 1
ATOM 777 C CA . ARG A 1 95 ? 7.675 -5.081 -16.103 1.00 97.75 95 ARG A CA 1
ATOM 778 C C . ARG A 1 95 ? 7.395 -4.376 -14.775 1.00 97.75 95 ARG A C 1
ATOM 780 O O . ARG A 1 95 ? 6.428 -4.735 -14.115 1.00 97.75 95 ARG A O 1
ATOM 787 N N . MET A 1 96 ? 8.225 -3.413 -14.377 1.00 97.38 96 MET A N 1
ATOM 788 C CA . MET A 1 96 ? 7.988 -2.602 -13.182 1.00 97.38 96 MET A CA 1
ATOM 789 C C . MET A 1 96 ? 6.716 -1.764 -13.335 1.00 97.38 96 MET A C 1
ATOM 791 O O . MET A 1 96 ? 5.854 -1.883 -12.473 1.00 97.38 96 MET A O 1
ATOM 795 N N . ASP A 1 97 ? 6.549 -1.061 -14.461 1.00 97.12 97 ASP A N 1
ATOM 796 C CA . ASP A 1 97 ? 5.310 -0.341 -14.813 1.00 97.12 97 ASP A CA 1
ATOM 797 C C . ASP A 1 97 ? 4.067 -1.257 -14.758 1.00 97.12 97 ASP A C 1
ATOM 799 O O . ASP A 1 97 ? 3.048 -0.916 -14.164 1.00 97.12 97 ASP A O 1
ATOM 803 N N . GLU A 1 98 ? 4.149 -2.475 -15.308 1.00 97.00 98 GLU A N 1
ATOM 804 C CA . GLU A 1 98 ? 3.045 -3.448 -15.237 1.00 97.00 98 GLU A CA 1
ATOM 805 C C . GLU A 1 98 ? 2.710 -3.893 -13.803 1.00 97.00 98 GLU A C 1
ATOM 807 O O . GLU A 1 98 ? 1.556 -4.203 -13.505 1.00 97.00 98 GLU A O 1
ATOM 812 N N . LEU A 1 99 ? 3.721 -4.008 -12.936 1.00 96.62 99 LEU A N 1
ATOM 813 C CA . LEU A 1 99 ? 3.562 -4.496 -11.565 1.00 96.62 99 LEU A CA 1
ATOM 814 C C . LEU A 1 99 ? 2.998 -3.424 -10.633 1.00 96.62 99 LEU A C 1
ATOM 816 O O . LEU A 1 99 ? 2.199 -3.757 -9.758 1.00 96.62 99 LEU A O 1
ATOM 820 N N . ASP A 1 100 ? 3.421 -2.172 -10.800 1.00 95.19 100 ASP A N 1
ATOM 821 C CA . ASP A 1 100 ? 2.961 -1.044 -9.985 1.00 95.19 100 ASP A CA 1
ATOM 822 C C . ASP A 1 100 ? 1.794 -0.264 -10.619 1.00 95.19 100 ASP A C 1
ATOM 824 O O . ASP A 1 100 ? 1.183 0.575 -9.956 1.00 95.19 100 ASP A O 1
ATOM 828 N N . GLY A 1 101 ? 1.422 -0.590 -11.861 1.00 95.50 101 GLY A N 1
ATOM 829 C CA . GLY A 1 101 ? 0.311 0.028 -12.583 1.00 95.50 101 GLY A CA 1
ATOM 830 C C . GLY A 1 101 ? 0.613 1.446 -13.070 1.00 95.50 101 GLY A C 1
ATOM 831 O O . GLY A 1 101 ? -0.319 2.219 -13.302 1.00 95.50 101 GLY A O 1
ATOM 832 N N . THR A 1 102 ? 1.890 1.806 -13.184 1.00 95.50 102 THR A N 1
ATOM 833 C CA . THR A 1 102 ? 2.330 3.106 -13.692 1.00 95.50 102 THR A CA 1
ATOM 834 C C . THR A 1 102 ? 2.719 3.030 -15.171 1.00 95.50 102 THR A C 1
ATOM 836 O O . THR A 1 102 ? 2.693 1.973 -15.796 1.00 95.50 102 THR A O 1
ATOM 839 N N . GLN A 1 103 ? 3.060 4.183 -15.744 1.00 94.25 103 GLN A N 1
ATOM 840 C CA . GLN A 1 103 ? 3.457 4.331 -17.145 1.00 94.25 103 GLN A CA 1
ATOM 841 C C . GLN A 1 103 ? 4.777 5.116 -17.264 1.00 94.25 103 GLN A C 1
ATOM 843 O O . GLN A 1 103 ? 5.056 5.733 -18.289 1.00 94.25 103 GLN A O 1
ATOM 848 N N . GLU A 1 104 ? 5.561 5.164 -16.183 1.00 94.12 104 GLU A N 1
ATOM 849 C CA . GLU A 1 104 ? 6.724 6.047 -16.039 1.00 94.12 104 GLU A CA 1
ATOM 850 C C . GLU A 1 104 ? 7.806 5.749 -17.072 1.00 94.12 104 GLU A C 1
ATOM 852 O O . GLU A 1 104 ? 8.340 6.669 -17.692 1.00 94.12 104 GLU A O 1
ATOM 857 N N . PHE A 1 105 ? 8.109 4.470 -17.304 1.00 95.88 105 PHE A N 1
ATOM 858 C CA . PHE A 1 105 ? 9.124 4.103 -18.281 1.00 95.88 105 PHE A CA 1
ATOM 859 C C . PHE A 1 105 ? 8.652 4.358 -19.713 1.00 95.88 105 PHE A C 1
ATOM 861 O O . PHE A 1 105 ? 9.436 4.756 -20.568 1.00 95.88 105 PHE A O 1
ATOM 868 N N . GLN A 1 106 ? 7.368 4.158 -19.992 1.00 92.31 106 GLN A N 1
ATOM 869 C CA . GLN A 1 106 ? 6.808 4.421 -21.321 1.00 92.31 106 GLN A CA 1
ATOM 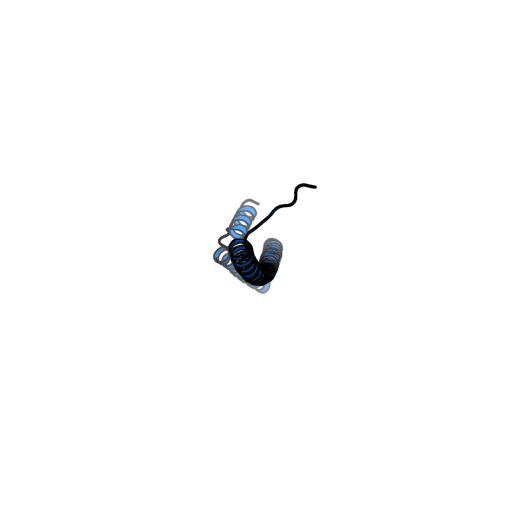870 C C . GLN A 1 106 ? 6.760 5.923 -21.634 1.00 92.31 106 GLN A C 1
ATOM 872 O O . GLN A 1 106 ? 7.038 6.321 -22.766 1.00 92.31 106 GLN A O 1
ATOM 877 N N . ASN A 1 107 ? 6.502 6.758 -20.625 1.00 94.25 107 ASN A N 1
ATOM 878 C CA . ASN A 1 107 ? 6.652 8.206 -20.746 1.00 94.25 107 ASN A CA 1
ATOM 879 C C . ASN A 1 107 ? 8.117 8.576 -21.029 1.00 94.25 107 ASN A C 1
ATOM 881 O O . ASN A 1 107 ? 8.378 9.298 -21.982 1.00 94.25 107 ASN A O 1
ATOM 885 N N . LEU A 1 108 ? 9.073 7.990 -20.294 1.00 93.88 108 LEU A N 1
A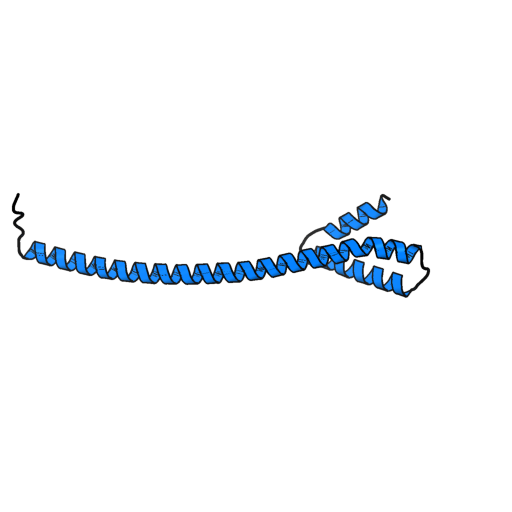TOM 886 C CA . LEU A 1 108 ? 10.506 8.197 -20.544 1.00 93.88 108 LEU A CA 1
ATOM 887 C C . LEU A 1 108 ? 10.915 7.818 -21.977 1.00 93.88 108 LEU A C 1
ATOM 889 O O . LEU A 1 108 ? 11.700 8.527 -22.599 1.00 93.88 108 LEU A O 1
ATOM 893 N N . LEU A 1 109 ? 10.413 6.697 -22.507 1.00 93.06 109 LEU A N 1
ATOM 894 C CA . LEU A 1 109 ? 10.676 6.305 -23.894 1.00 93.06 109 LEU A CA 1
ATOM 895 C C . LEU A 1 109 ? 10.142 7.345 -24.883 1.00 93.06 109 LEU A C 1
ATOM 897 O O . LEU A 1 109 ? 10.853 7.691 -25.821 1.00 93.06 109 LEU A O 1
ATOM 901 N N . SER A 1 110 ? 8.935 7.860 -24.642 1.00 92.31 110 SER A N 1
ATOM 902 C CA . SER A 1 110 ? 8.319 8.891 -25.485 1.00 92.31 110 SER A CA 1
ATOM 903 C C . SER A 1 110 ? 9.159 10.176 -25.482 1.00 92.31 110 SER A C 1
ATOM 905 O O . SER A 1 110 ? 9.496 10.687 -26.546 1.00 92.31 110 SER A O 1
ATOM 907 N N . ASP A 1 111 ? 9.603 10.629 -24.305 1.00 92.50 111 ASP A N 1
ATOM 908 C CA . ASP A 1 111 ? 10.443 11.827 -24.155 1.00 92.50 111 ASP A CA 1
ATOM 909 C C . ASP A 1 111 ? 11.796 11.702 -24.881 1.00 92.50 111 ASP A C 1
ATOM 911 O O . ASP A 1 111 ? 12.346 12.689 -25.371 1.00 92.50 111 ASP A O 1
ATOM 915 N N . LEU A 1 112 ? 12.358 10.490 -24.944 1.00 89.44 112 LEU A N 1
ATOM 916 C CA . LEU A 1 112 ? 13.616 10.214 -25.648 1.00 89.44 112 LEU A CA 1
ATOM 917 C C . LEU A 1 112 ? 13.454 10.147 -27.170 1.00 89.44 112 LEU A C 1
ATOM 919 O O . LEU A 1 112 ? 14.428 10.374 -27.885 1.00 89.44 112 LEU A O 1
ATOM 923 N N . GLU A 1 113 ? 12.270 9.793 -27.668 1.00 83.06 113 GLU A N 1
ATOM 924 C CA . GLU A 1 113 ? 11.964 9.767 -29.104 1.00 83.06 113 GLU A CA 1
ATOM 925 C C . GLU A 1 113 ? 11.698 11.174 -29.668 1.00 83.06 113 GLU A C 1
ATOM 927 O O . GLU A 1 113 ? 11.844 11.390 -30.872 1.00 83.06 113 GLU A O 1
ATOM 932 N N . GLU A 1 114 ? 11.358 12.138 -28.807 1.00 79.12 114 GLU A N 1
ATOM 933 C CA . GLU A 1 114 ? 11.145 13.548 -29.163 1.00 79.12 114 GLU A CA 1
ATOM 934 C C . GLU A 1 114 ? 12.443 14.392 -29.238 1.00 79.12 114 GLU A C 1
ATOM 936 O O . GLU A 1 114 ? 12.381 15.560 -29.633 1.00 79.12 114 GLU A O 1
ATOM 941 N N . GLN A 1 115 ? 13.613 13.824 -28.896 1.00 60.38 115 GLN A N 1
ATOM 942 C CA . GLN A 1 115 ? 14.939 14.484 -28.901 1.00 60.38 115 GLN A CA 1
ATOM 943 C C . GLN A 1 115 ? 15.816 14.095 -30.100 1.00 60.38 115 GLN A C 1
ATOM 945 O O . GLN A 1 115 ? 16.467 15.011 -30.657 1.00 60.38 115 GLN A O 1
#